Protein AF-A0A7T7DC14-F1 (afdb_monomer)

pLDDT: mean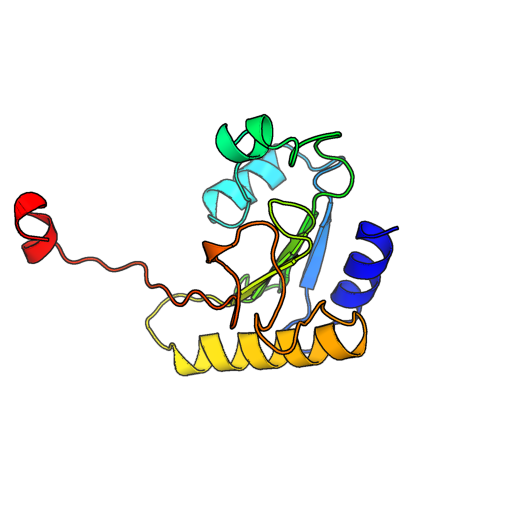 93.55, std 5.62, range [67.38, 98.62]

InterPro domains:
  IPR000749 ATP:guanido phosphotransferase [PTHR11547] (1-148)
  IPR014746 Glutamine synthetase/guanido kinase, catalytic domain [SSF55931] (1-149)
  IPR022414 ATP:guanido phosphotransferase, catalytic domain [PF00217] (1-148)
  IPR022414 ATP:guanido phosphotransferase, catalytic domain [PS51510] (1-151)
  IPR022415 ATP:guanido phosphotransferase active site [PS00112] (125-131)

Organism: NCBI:txid2798457

Radius of gyration: 16.73 Å; Cα contacts (8 Å, |Δi|>4): 173; chains: 1; bounding box: 44×37×41 Å

Structure (mmCIF, N/CA/C/O backbone):
data_AF-A0A7T7DC14-F1
#
_entry.id   AF-A0A7T7DC14-F1
#
loop_
_atom_site.group_PDB
_atom_site.id
_atom_site.type_symbol
_atom_site.label_atom_id
_atom_site.label_alt_id
_atom_site.label_comp_id
_atom_site.label_asym_id
_atom_site.label_entity_id
_atom_site.label_seq_id
_atom_site.pdbx_PDB_ins_code
_atom_site.Cartn_x
_atom_site.Cartn_y
_atom_site.Cartn_z
_atom_site.occupancy
_atom_site.B_iso_or_equiv
_atom_site.auth_seq_id
_atom_site.auth_comp_id
_atom_site.auth_asym_id
_atom_site.auth_atom_id
_atom_site.pdbx_PDB_model_num
ATOM 1 N N . GLU A 1 1 ? -13.053 10.297 11.091 1.00 87.19 1 GLU A N 1
ATOM 2 C CA . GLU A 1 1 ? -13.902 9.262 10.448 1.00 87.19 1 GLU A CA 1
ATOM 3 C C . GLU A 1 1 ? -13.097 8.250 9.633 1.00 87.19 1 GLU A C 1
ATOM 5 O O . GLU A 1 1 ? -13.101 7.084 10.003 1.00 87.19 1 GLU A O 1
ATOM 10 N N . MET A 1 2 ? -12.433 8.634 8.531 1.00 90.81 2 MET A N 1
ATOM 11 C CA . MET A 1 2 ? -11.652 7.672 7.727 1.00 90.81 2 MET A CA 1
ATOM 12 C C . MET A 1 2 ? -10.495 7.054 8.521 1.00 90.81 2 MET A C 1
ATOM 14 O O . MET A 1 2 ? -10.391 5.835 8.579 1.00 90.81 2 MET A O 1
ATOM 18 N N . GLU A 1 3 ? -9.686 7.887 9.180 1.00 91.25 3 GLU A N 1
ATOM 19 C CA . GLU A 1 3 ? -8.607 7.458 10.084 1.00 91.25 3 GLU A CA 1
ATOM 20 C C . GLU A 1 3 ? -9.118 6.492 11.165 1.00 91.25 3 GLU A C 1
ATOM 22 O O . GLU A 1 3 ? -8.543 5.427 11.353 1.00 91.25 3 GLU A O 1
ATOM 27 N N . ASP A 1 4 ? -10.253 6.784 11.808 1.00 92.06 4 ASP A N 1
ATOM 28 C CA . ASP A 1 4 ? -10.836 5.915 12.845 1.00 92.06 4 ASP A CA 1
ATOM 29 C C . ASP A 1 4 ? -11.238 4.534 12.293 1.00 92.06 4 ASP A C 1
ATOM 31 O O . ASP A 1 4 ? -10.971 3.495 12.904 1.00 92.06 4 ASP A O 1
ATOM 35 N N . LYS A 1 5 ? -11.859 4.492 11.104 1.00 92.12 5 LYS A N 1
ATOM 36 C CA . LYS A 1 5 ? -12.250 3.232 10.443 1.00 92.12 5 LYS A CA 1
ATOM 37 C C . LYS A 1 5 ? -11.032 2.405 10.032 1.00 92.12 5 LYS A C 1
ATOM 39 O O . LYS A 1 5 ? -11.029 1.183 10.187 1.00 92.12 5 LYS A O 1
ATOM 44 N N . VAL A 1 6 ? -9.999 3.065 9.515 1.00 93.88 6 VAL A N 1
ATOM 45 C CA . VAL A 1 6 ? -8.767 2.406 9.073 1.00 93.88 6 VAL A CA 1
ATOM 46 C C . VAL A 1 6 ? -7.955 1.922 10.270 1.00 93.88 6 VAL A C 1
ATOM 48 O O . VAL A 1 6 ? -7.608 0.746 10.328 1.00 93.88 6 VAL A O 1
ATOM 51 N N . SER A 1 7 ? -7.713 2.776 11.260 1.00 93.81 7 SER A N 1
ATOM 52 C CA . SER A 1 7 ? -6.940 2.434 12.459 1.00 93.81 7 SER A CA 1
ATOM 53 C C . SER A 1 7 ? -7.575 1.290 13.251 1.00 93.81 7 SER A C 1
ATOM 55 O O . SER A 1 7 ? -6.872 0.347 13.618 1.00 93.81 7 SER A O 1
ATOM 57 N N . SER A 1 8 ? -8.900 1.298 13.446 1.00 93.50 8 SER A N 1
ATOM 58 C CA . SER A 1 8 ? -9.618 0.193 14.101 1.00 93.50 8 SER A CA 1
ATOM 59 C C . SER A 1 8 ? -9.516 -1.117 13.313 1.00 93.50 8 SER A C 1
ATOM 61 O O . SER A 1 8 ? -9.287 -2.176 13.899 1.00 93.50 8 SER A O 1
ATOM 63 N N . THR A 1 9 ? -9.604 -1.051 11.982 1.00 94.25 9 THR A N 1
ATOM 64 C CA . THR A 1 9 ? -9.440 -2.216 11.101 1.00 94.25 9 THR A CA 1
ATOM 65 C C . THR A 1 9 ? -8.033 -2.801 11.188 1.00 94.25 9 THR A C 1
ATOM 67 O O . THR A 1 9 ? -7.895 -4.006 11.406 1.00 94.25 9 THR A O 1
ATOM 70 N N . LEU A 1 10 ? -7.001 -1.961 11.057 1.00 95.31 10 LEU A N 1
ATOM 71 C CA . LEU A 1 10 ? -5.595 -2.377 11.036 1.00 95.31 10 LEU A CA 1
ATOM 72 C C . LEU A 1 10 ? -5.095 -2.847 12.410 1.00 95.31 10 LEU A C 1
ATOM 74 O O . LEU A 1 10 ? -4.273 -3.759 12.494 1.00 95.31 10 LEU A O 1
ATOM 78 N N . SER A 1 11 ? -5.628 -2.281 13.495 1.00 94.00 11 SER A N 1
ATOM 79 C CA . SER A 1 11 ? -5.303 -2.712 14.864 1.00 94.00 11 SER A CA 1
ATOM 80 C C . SER A 1 11 ? -5.798 -4.127 15.172 1.00 94.00 11 SER A C 1
ATOM 82 O O . SER A 1 11 ? -5.260 -4.788 16.055 1.00 94.00 11 SER A O 1
ATOM 84 N N . GLY A 1 12 ? -6.808 -4.609 14.443 1.00 93.19 12 GLY A N 1
ATOM 85 C CA . GLY A 1 12 ? -7.326 -5.969 14.574 1.00 93.19 12 GLY A CA 1
ATOM 86 C C . GLY A 1 12 ? -6.717 -6.973 13.591 1.00 93.19 12 GLY A C 1
ATOM 87 O O . GLY A 1 12 ? -7.369 -7.985 13.333 1.00 93.19 12 GLY A O 1
ATOM 88 N N . LEU A 1 13 ? -5.575 -6.668 12.964 1.00 95.25 13 LEU A N 1
ATOM 89 C CA . LEU A 1 13 ? -4.812 -7.634 12.168 1.00 95.25 13 LEU A CA 1
ATOM 90 C C . LEU A 1 13 ? -3.981 -8.538 13.087 1.00 95.25 13 LEU A C 1
ATOM 92 O O . LEU A 1 13 ? -3.422 -8.093 14.090 1.00 95.25 13 LEU A O 1
ATOM 96 N N . GLU A 1 14 ? -3.882 -9.814 12.724 1.00 94.94 14 GLU A N 1
ATOM 97 C CA . GLU A 1 14 ? -3.260 -10.854 13.546 1.00 94.94 14 GLU A CA 1
ATOM 98 C C . GLU A 1 14 ? -2.096 -11.555 12.822 1.00 94.94 14 GLU A C 1
ATOM 100 O O . GLU A 1 14 ? -1.829 -11.336 11.637 1.00 94.94 14 GLU A O 1
ATOM 105 N N . GLY A 1 15 ? -1.381 -12.421 13.547 1.00 96.25 15 GLY A N 1
ATOM 106 C CA . GLY A 1 15 ? -0.293 -13.230 12.993 1.00 96.25 15 GLY A CA 1
ATOM 107 C C . GLY A 1 15 ? 0.834 -12.382 12.396 1.00 96.25 15 GLY A C 1
ATOM 108 O O . GLY A 1 15 ? 1.285 -11.422 13.013 1.00 96.25 15 GLY A O 1
ATOM 109 N N . GLU A 1 16 ? 1.282 -12.731 11.185 1.00 96.56 16 GLU A N 1
ATOM 110 C CA . GLU A 1 16 ? 2.349 -12.007 10.466 1.00 96.56 16 GLU A CA 1
ATOM 111 C C . GLU A 1 16 ? 1.978 -10.543 10.160 1.00 96.56 16 GLU A C 1
ATOM 113 O O . GLU A 1 16 ? 2.867 -9.714 9.966 1.00 96.56 16 GLU A O 1
ATOM 118 N N . LEU A 1 17 ? 0.683 -10.214 10.114 1.00 97.44 17 LEU A N 1
ATOM 119 C CA . LEU A 1 17 ? 0.205 -8.873 9.780 1.00 97.44 17 LEU A CA 1
ATOM 120 C C . LEU A 1 17 ? 0.078 -7.958 10.997 1.00 97.44 17 LEU A C 1
ATOM 122 O O . LEU A 1 17 ? -0.033 -6.752 10.804 1.00 97.44 17 LEU A O 1
ATOM 126 N N . LYS A 1 18 ? 0.111 -8.510 12.218 1.00 97.75 18 LYS A N 1
ATOM 127 C CA . LYS A 1 18 ? -0.013 -7.742 13.459 1.00 97.75 18 LYS A CA 1
ATOM 128 C C . LYS A 1 18 ? 1.074 -6.670 13.544 1.00 97.75 18 LYS A C 1
ATOM 130 O O . LYS A 1 18 ? 2.258 -6.939 13.332 1.00 97.75 18 LYS A O 1
ATOM 135 N N . GLY A 1 19 ? 0.662 -5.464 13.904 1.00 95.56 19 GLY A N 1
ATOM 136 C CA . GLY A 1 19 ? 1.506 -4.287 13.845 1.00 95.56 19 GLY A CA 1
ATOM 137 C C . GLY A 1 19 ? 0.969 -3.114 14.641 1.00 95.56 19 GLY A C 1
ATOM 138 O O . GLY A 1 19 ? -0.013 -3.228 15.377 1.00 95.56 19 GLY A O 1
ATOM 139 N N . THR A 1 20 ? 1.637 -1.983 14.462 1.00 94.12 20 THR A N 1
ATOM 140 C CA . THR A 1 20 ? 1.361 -0.740 15.180 1.00 94.12 20 THR A CA 1
ATOM 141 C C . THR A 1 20 ? 0.930 0.334 14.194 1.00 94.12 20 THR A C 1
ATOM 143 O O . THR A 1 20 ? 1.475 0.444 13.094 1.00 94.12 20 THR A O 1
ATOM 146 N N . PHE A 1 21 ? -0.060 1.123 14.603 1.00 93.31 21 PHE A N 1
ATOM 147 C CA . PHE A 1 21 ? -0.551 2.284 13.874 1.00 93.31 21 PHE A CA 1
ATOM 148 C C . PHE A 1 21 ? 0.119 3.551 14.415 1.00 93.31 21 PHE A C 1
ATOM 150 O O . PHE A 1 21 ? 0.132 3.773 15.625 1.00 93.31 21 PHE A O 1
ATOM 157 N N . TYR A 1 22 ? 0.669 4.372 13.527 1.00 92.88 22 TYR A N 1
ATOM 158 C CA . TYR A 1 22 ? 1.410 5.583 13.860 1.00 92.88 22 TYR A CA 1
ATOM 159 C C . TYR A 1 22 ? 0.795 6.786 13.137 1.00 92.88 22 TYR A C 1
ATOM 161 O O . TYR A 1 22 ? 1.069 6.995 11.948 1.00 92.88 22 TYR A O 1
ATOM 169 N N . PRO A 1 23 ? -0.005 7.599 13.843 1.00 93.75 23 PRO A N 1
ATOM 170 C CA . PRO A 1 23 ? -0.494 8.847 13.288 1.00 93.75 23 PRO A CA 1
ATOM 171 C C . PRO A 1 23 ? 0.644 9.828 13.043 1.00 93.75 23 PRO A C 1
ATOM 173 O O . PRO A 1 23 ? 1.521 9.985 13.894 1.00 93.75 23 PRO A O 1
ATOM 176 N N . LEU A 1 24 ? 0.637 10.525 11.902 1.00 91.94 24 LEU A N 1
ATOM 177 C CA . LEU A 1 24 ? 1.617 11.591 11.650 1.00 91.94 24 LEU A CA 1
ATOM 178 C C . LEU A 1 24 ? 1.346 12.805 12.550 1.00 91.94 24 LEU A C 1
ATOM 180 O O . LEU A 1 24 ? 2.269 13.549 12.889 1.00 91.94 24 LEU A O 1
ATOM 184 N N . THR A 1 25 ? 0.094 13.004 12.971 1.00 92.75 25 THR A N 1
ATOM 185 C CA . THR A 1 25 ? -0.258 14.042 13.948 1.00 92.75 25 THR A CA 1
ATOM 186 C C . THR A 1 25 ? 0.359 13.706 15.305 1.00 92.75 25 THR A C 1
ATOM 188 O O . THR A 1 25 ? 0.011 12.710 15.927 1.00 92.75 25 THR A O 1
ATOM 191 N N . GLY A 1 26 ? 1.278 14.552 15.780 1.00 89.69 26 GLY A N 1
ATOM 192 C CA . GLY A 1 26 ? 1.970 14.340 17.057 1.00 89.69 26 GLY A CA 1
ATOM 193 C C . GLY A 1 26 ? 3.152 13.365 16.995 1.00 89.69 26 GLY A C 1
ATOM 194 O O . GLY A 1 26 ? 3.765 13.102 18.029 1.00 89.69 26 GLY A O 1
ATOM 195 N N . MET A 1 27 ? 3.513 12.861 15.809 1.00 91.25 27 MET A N 1
ATOM 196 C CA . MET A 1 27 ? 4.703 12.030 15.621 1.00 91.25 27 MET A CA 1
ATOM 197 C C . MET A 1 27 ? 5.979 12.823 15.939 1.00 91.25 27 MET A C 1
ATOM 199 O O . MET A 1 27 ? 6.156 13.953 15.475 1.00 91.25 27 MET A O 1
ATOM 203 N N . SER A 1 28 ? 6.890 12.223 16.713 1.00 90.81 28 SER A N 1
ATOM 204 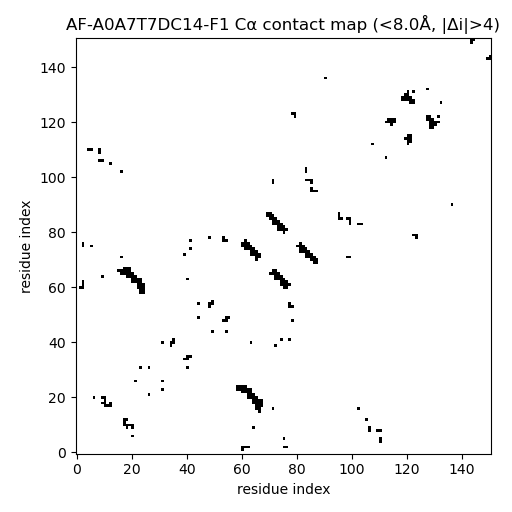C CA . SER A 1 28 ? 8.185 12.844 17.010 1.00 90.81 28 SER A CA 1
ATOM 205 C C . SER A 1 28 ? 9.053 12.941 15.751 1.00 90.81 28 SER A C 1
ATOM 207 O O . SER A 1 28 ? 8.945 12.114 14.840 1.00 90.81 28 SER A O 1
ATOM 209 N N . LYS A 1 29 ? 9.951 13.930 15.696 1.00 87.00 29 LYS A N 1
ATOM 210 C CA . LYS A 1 29 ? 10.844 14.112 14.541 1.00 87.00 29 LYS A CA 1
ATOM 211 C C . LYS A 1 29 ? 11.824 12.956 14.378 1.00 87.00 29 LYS A C 1
ATOM 213 O O . LYS A 1 29 ? 12.150 12.600 13.253 1.00 87.00 29 LYS A O 1
ATOM 218 N N . GLU A 1 30 ? 12.228 12.335 15.478 1.00 88.94 30 GLU A N 1
ATOM 219 C CA . GLU A 1 30 ? 13.098 11.159 15.496 1.00 88.94 30 GLU A CA 1
ATOM 220 C C . GLU A 1 30 ? 12.390 9.951 14.878 1.00 88.94 30 GLU A C 1
ATOM 222 O O . GLU A 1 30 ? 12.948 9.282 14.013 1.00 88.94 30 GLU A O 1
ATOM 227 N N . THR A 1 31 ? 11.130 9.712 15.261 1.00 86.88 31 THR A N 1
ATOM 228 C CA . THR A 1 31 ? 10.309 8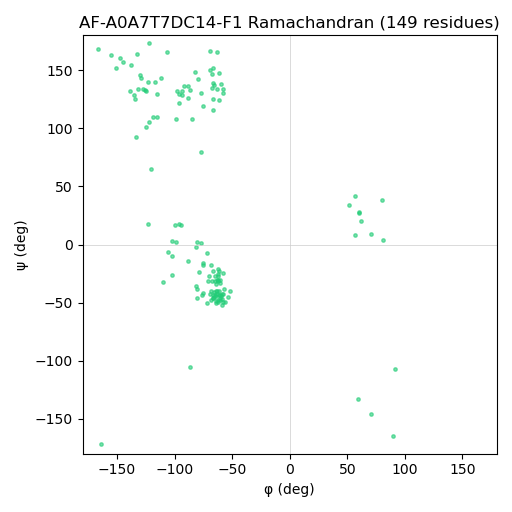.634 14.683 1.00 86.88 31 THR A CA 1
ATOM 229 C C . THR A 1 31 ? 10.059 8.886 13.200 1.00 86.88 31 THR A C 1
ATOM 231 O O . THR A 1 31 ? 10.215 7.984 12.379 1.00 86.88 31 THR A O 1
ATOM 234 N N . GLN A 1 32 ? 9.725 10.130 12.847 1.00 85.12 32 GLN A N 1
ATOM 235 C CA . GLN A 1 32 ? 9.517 10.536 11.462 1.00 85.12 32 GLN A CA 1
ATOM 236 C C . GLN A 1 32 ? 10.779 10.293 10.619 1.00 85.12 32 GLN A C 1
ATOM 238 O O . GLN A 1 32 ? 10.686 9.709 9.542 1.00 85.12 32 GLN A O 1
ATOM 243 N N . GLN A 1 33 ? 11.954 10.691 11.119 1.00 84.19 33 GLN A N 1
ATOM 244 C CA . GLN A 1 33 ? 13.228 10.500 10.426 1.00 84.19 33 GLN A CA 1
ATOM 245 C C . GLN A 1 33 ? 13.573 9.017 10.273 1.00 84.19 33 GLN A C 1
ATOM 247 O O . GLN A 1 33 ? 13.926 8.598 9.177 1.00 84.19 33 GLN A O 1
ATOM 252 N N . GLN A 1 34 ? 13.384 8.207 11.318 1.00 85.00 34 GLN A N 1
ATOM 253 C CA . GLN A 1 34 ? 13.619 6.764 11.240 1.00 85.00 34 GLN A CA 1
ATOM 254 C C . GLN A 1 34 ? 12.750 6.101 10.161 1.00 85.00 34 GLN A C 1
ATOM 256 O O . GLN A 1 34 ? 13.237 5.278 9.389 1.00 85.00 34 GLN A O 1
ATOM 261 N N . LEU A 1 35 ? 11.469 6.474 10.067 1.00 85.94 35 LEU A N 1
ATOM 262 C CA . LEU A 1 35 ? 10.566 5.944 9.042 1.00 85.94 35 LEU A CA 1
ATOM 263 C C . LEU A 1 35 ? 10.947 6.408 7.627 1.00 85.94 35 LEU A C 1
ATOM 265 O O . LEU A 1 35 ? 10.727 5.673 6.665 1.00 85.94 35 LEU A O 1
ATOM 269 N N . ILE A 1 36 ? 11.519 7.607 7.480 1.00 82.88 36 ILE A N 1
ATOM 270 C CA . ILE A 1 36 ? 12.067 8.094 6.204 1.00 82.88 36 ILE A CA 1
ATOM 271 C C . ILE A 1 36 ? 13.314 7.293 5.815 1.00 82.88 36 ILE A C 1
ATOM 273 O O . ILE A 1 36 ? 13.411 6.842 4.672 1.00 82.88 36 ILE A O 1
ATOM 277 N N . ASP A 1 37 ? 14.241 7.100 6.754 1.00 81.06 37 ASP A N 1
ATOM 278 C CA . ASP A 1 37 ? 15.510 6.394 6.536 1.00 81.06 37 ASP A CA 1
ATOM 279 C C . ASP A 1 37 ? 15.280 4.923 6.176 1.00 81.06 37 ASP A C 1
ATOM 281 O O . ASP A 1 37 ? 15.972 4.366 5.323 1.00 81.06 37 ASP A O 1
ATOM 285 N N . ASP A 1 38 ? 14.240 4.318 6.750 1.00 80.19 38 ASP A N 1
ATOM 286 C CA . ASP A 1 38 ? 13.818 2.962 6.420 1.00 80.19 38 ASP A CA 1
ATOM 287 C C . ASP A 1 38 ? 13.038 2.867 5.083 1.00 80.19 38 ASP A C 1
ATOM 289 O O . ASP A 1 38 ? 12.603 1.784 4.689 1.00 80.19 38 ASP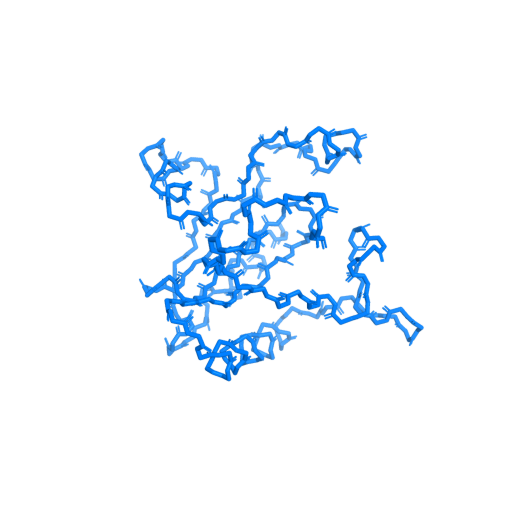 A O 1
ATOM 293 N N . HIS A 1 39 ? 12.857 3.984 4.363 1.00 78.00 39 HIS A N 1
ATOM 294 C CA . HIS A 1 39 ? 12.048 4.108 3.140 1.00 78.00 39 HIS A CA 1
ATOM 295 C C . HIS A 1 39 ? 10.560 3.760 3.317 1.00 78.00 39 HIS A C 1
ATOM 297 O O . HIS A 1 39 ? 9.893 3.341 2.368 1.00 78.00 39 HIS A O 1
ATOM 303 N N . PHE A 1 40 ? 10.028 3.950 4.524 1.00 82.75 40 PHE A N 1
ATOM 304 C CA . PHE A 1 40 ? 8.650 3.615 4.866 1.00 82.75 40 PHE A CA 1
ATOM 305 C C . PHE A 1 40 ? 7.718 4.811 4.907 1.00 82.75 40 PHE A C 1
ATOM 307 O O . PHE A 1 40 ? 6.534 4.617 4.675 1.00 82.75 40 PHE A O 1
ATOM 314 N N . LEU A 1 41 ? 8.196 6.027 5.173 1.00 80.00 41 LEU A N 1
ATOM 315 C CA . LEU A 1 41 ? 7.331 7.207 5.174 1.00 80.00 41 LEU A CA 1
ATOM 316 C C . LEU A 1 41 ? 7.201 7.802 3.768 1.00 80.00 41 LEU A C 1
ATOM 318 O O . LEU A 1 41 ? 8.196 8.036 3.078 1.00 80.00 41 LEU A O 1
ATOM 322 N N . PHE A 1 42 ? 5.971 8.103 3.363 1.00 79.75 42 PHE A N 1
ATOM 323 C CA . PHE A 1 42 ? 5.716 8.906 2.174 1.00 79.75 42 PHE A CA 1
ATOM 324 C C . PHE A 1 42 ? 6.186 10.348 2.378 1.00 79.75 42 PHE A C 1
ATOM 326 O O . PHE A 1 42 ? 6.167 10.896 3.481 1.00 79.75 42 PHE A O 1
ATOM 333 N N . LYS A 1 43 ? 6.648 10.972 1.295 1.00 75.19 43 LYS A N 1
ATOM 334 C CA . LYS A 1 43 ? 7.240 12.305 1.353 1.00 75.19 43 LYS A CA 1
ATOM 335 C C . LYS A 1 43 ? 6.150 13.373 1.478 1.00 75.19 43 LYS A C 1
ATOM 337 O O . LYS A 1 43 ? 5.236 13.434 0.665 1.00 75.19 43 LYS A O 1
ATOM 342 N N . GLU A 1 44 ? 6.310 14.279 2.438 1.00 75.12 44 GLU A N 1
ATOM 343 C CA . GLU A 1 44 ? 5.508 15.501 2.508 1.00 75.12 44 GLU A CA 1
ATOM 344 C C . GLU A 1 44 ? 5.820 16.439 1.328 1.00 75.12 44 GLU A C 1
ATOM 346 O O . GLU A 1 44 ? 6.981 16.659 0.966 1.00 75.12 44 GLU A O 1
ATOM 351 N N . GLY A 1 45 ? 4.777 17.046 0.758 1.00 78.00 45 GLY A N 1
ATOM 352 C CA . GLY A 1 45 ? 4.927 18.164 -0.173 1.00 78.00 45 GLY A CA 1
ATOM 353 C C . GLY A 1 45 ? 5.298 17.778 -1.602 1.00 78.00 45 GLY A C 1
ATOM 354 O O . GLY A 1 45 ? 6.073 18.482 -2.253 1.00 78.00 45 GLY A O 1
ATOM 355 N N . ASP A 1 46 ? 4.747 16.674 -2.113 1.00 88.75 46 ASP A N 1
ATOM 356 C CA . ASP A 1 46 ? 4.763 16.433 -3.554 1.00 88.75 46 ASP A CA 1
ATOM 357 C C . ASP A 1 46 ? 3.990 17.544 -4.288 1.00 88.75 46 ASP A C 1
ATOM 359 O O . ASP A 1 46 ? 2.817 17.813 -4.013 1.00 88.75 46 ASP A O 1
ATOM 363 N N . ARG A 1 47 ? 4.661 18.206 -5.237 1.00 93.38 47 ARG A N 1
ATOM 364 C CA . ARG A 1 47 ? 4.104 19.362 -5.955 1.00 93.38 47 ARG A CA 1
ATOM 365 C C . ARG A 1 47 ? 2.862 19.020 -6.784 1.00 93.38 47 ARG A C 1
ATOM 367 O O . ARG A 1 47 ? 2.018 19.889 -6.986 1.00 93.38 47 ARG A O 1
ATOM 374 N N . PHE A 1 48 ? 2.756 17.792 -7.292 1.00 94.25 48 PHE A N 1
ATOM 375 C CA . PHE A 1 48 ? 1.629 17.354 -8.110 1.00 94.25 48 PHE A CA 1
ATOM 376 C C . PHE A 1 48 ? 0.409 17.088 -7.227 1.00 94.25 48 PHE A C 1
ATOM 378 O O . PHE A 1 48 ? -0.677 17.579 -7.534 1.00 94.25 48 PHE A O 1
ATOM 385 N N . LEU A 1 49 ? 0.602 16.420 -6.085 1.00 93.88 49 LEU A N 1
ATOM 386 C CA . LEU A 1 49 ? -0.466 16.201 -5.103 1.00 93.88 49 LEU A CA 1
ATOM 387 C C . LEU A 1 49 ? -0.964 17.518 -4.490 1.00 93.88 49 LEU A C 1
ATOM 389 O O . LEU A 1 49 ? -2.171 17.724 -4.338 1.00 93.88 49 LEU A O 1
ATOM 393 N N . GLN A 1 50 ? -0.055 18.454 -4.201 1.00 93.00 50 GLN A N 1
ATOM 394 C CA . GLN A 1 50 ? -0.416 19.791 -3.723 1.00 93.00 50 GLN A CA 1
ATOM 395 C C . GLN A 1 50 ? -1.237 20.568 -4.755 1.00 93.00 50 GLN A C 1
ATOM 397 O O . GLN A 1 50 ? -2.291 21.107 -4.412 1.00 93.00 50 GLN A O 1
ATOM 402 N N . ALA A 1 51 ? -0.798 20.591 -6.018 1.00 95.31 51 ALA A N 1
ATOM 403 C CA . ALA A 1 51 ? -1.527 21.258 -7.098 1.00 95.31 51 ALA A CA 1
ATOM 404 C C . ALA A 1 51 ? -2.918 20.641 -7.332 1.00 95.31 51 ALA A C 1
ATOM 406 O O . ALA A 1 51 ? -3.862 21.354 -7.672 1.00 95.31 51 ALA A O 1
ATOM 407 N N . ALA A 1 52 ? -3.068 19.338 -7.082 1.00 95.25 52 ALA A N 1
ATOM 408 C CA . ALA A 1 52 ? -4.342 18.632 -7.152 1.00 95.25 52 ALA A CA 1
ATOM 409 C C . ALA A 1 52 ? -5.223 18.801 -5.896 1.00 95.25 52 ALA A C 1
ATOM 411 O O . ALA A 1 52 ? -6.312 18.238 -5.832 1.00 95.25 52 ALA A O 1
ATOM 412 N N . ASN A 1 53 ? -4.790 19.593 -4.904 1.00 94.81 53 ASN A N 1
ATOM 413 C CA . ASN A 1 53 ? -5.446 19.767 -3.603 1.00 94.81 53 ASN A CA 1
ATOM 414 C C . ASN A 1 53 ? -5.560 18.484 -2.748 1.00 94.81 53 ASN A C 1
ATOM 416 O O . ASN A 1 53 ? -6.348 18.459 -1.801 1.00 94.81 53 ASN A O 1
ATOM 420 N N . ALA A 1 54 ? -4.752 17.455 -3.015 1.00 94.06 54 ALA A N 1
ATOM 421 C CA . ALA A 1 54 ? -4.766 16.188 -2.272 1.00 94.06 54 ALA A CA 1
ATOM 422 C C . ALA A 1 54 ? -4.101 16.289 -0.880 1.00 94.06 54 ALA A C 1
ATOM 424 O O . ALA A 1 54 ? -4.359 15.489 0.015 1.00 94.06 54 ALA A O 1
ATOM 425 N N . CYS A 1 55 ? -3.291 17.325 -0.641 1.00 93.31 55 CYS A N 1
ATOM 426 C CA . CYS A 1 55 ? -2.554 17.505 0.618 1.00 93.31 55 CYS A CA 1
ATOM 427 C C . CYS A 1 55 ? -3.207 18.492 1.607 1.00 93.31 55 CYS A C 1
ATOM 429 O O . CYS A 1 55 ? -2.539 18.981 2.518 1.00 93.31 55 CYS A O 1
ATOM 431 N N . ARG A 1 56 ? -4.490 18.847 1.446 1.00 92.56 56 ARG A N 1
ATOM 432 C CA . ARG A 1 56 ? -5.154 19.781 2.378 1.00 92.56 56 ARG A CA 1
ATOM 433 C C . ARG A 1 56 ? -5.187 19.218 3.804 1.00 92.56 56 ARG A C 1
ATOM 435 O O . ARG A 1 56 ? -5.297 18.006 3.993 1.00 92.56 56 ARG A O 1
ATOM 442 N N . PHE A 1 57 ? -5.111 20.111 4.794 1.00 92.75 57 PHE A N 1
ATOM 443 C CA . PHE A 1 57 ? -5.155 19.781 6.228 1.00 92.75 57 PHE A CA 1
ATOM 444 C C . PHE A 1 57 ? -4.031 18.846 6.698 1.00 92.75 57 PHE A C 1
ATOM 446 O O . PHE A 1 57 ? -4.215 18.078 7.632 1.00 92.75 57 PHE A O 1
ATOM 453 N N . TRP A 1 58 ? -2.880 18.855 6.028 1.00 89.38 58 TRP A N 1
ATOM 454 C CA . TRP A 1 58 ? -1.730 18.057 6.446 1.00 89.38 58 TRP A CA 1
ATOM 455 C C . TRP A 1 58 ? -1.254 18.435 7.867 1.00 89.38 58 TRP A C 1
ATOM 457 O O . TRP A 1 58 ? -1.189 19.633 8.156 1.00 89.38 58 TRP A O 1
ATOM 467 N N . PRO A 1 59 ? -0.888 17.473 8.746 1.00 92.06 59 PRO A N 1
ATOM 468 C CA . PRO A 1 59 ? -0.882 16.013 8.570 1.00 92.06 59 PRO A CA 1
ATOM 469 C C . PRO A 1 59 ? -2.148 15.310 9.107 1.00 92.06 59 PRO A C 1
ATOM 471 O O . PRO A 1 59 ? -2.122 14.107 9.350 1.00 92.06 59 PRO A O 1
ATOM 474 N N . SER A 1 60 ? -3.252 16.024 9.339 1.00 93.94 60 SER A N 1
ATOM 475 C CA . SER A 1 60 ? -4.460 15.445 9.942 1.00 93.94 60 SER A CA 1
ATOM 476 C C . SER A 1 60 ? -4.994 14.268 9.124 1.00 93.94 60 SER A C 1
ATOM 478 O O . SER A 1 60 ? -5.148 14.381 7.901 1.00 93.94 60 SER A O 1
ATOM 480 N N . GLY A 1 61 ? -5.257 13.152 9.811 1.00 92.50 61 GLY A N 1
ATOM 481 C CA . GLY A 1 61 ? -5.718 11.894 9.230 1.00 92.50 61 GLY A CA 1
ATOM 482 C C . GLY A 1 61 ? -4.689 11.139 8.394 1.00 92.50 61 GLY A C 1
ATOM 483 O O . GLY A 1 61 ? -5.093 10.239 7.671 1.00 92.50 61 GLY A O 1
ATOM 484 N N . ARG A 1 62 ? -3.409 11.536 8.384 1.00 94.50 62 ARG A N 1
ATOM 485 C CA . ARG A 1 62 ? -2.354 10.818 7.653 1.00 94.50 62 ARG A CA 1
ATOM 486 C C . ARG A 1 62 ? -1.614 9.926 8.614 1.00 94.50 62 ARG A C 1
ATOM 488 O O . ARG A 1 62 ? -1.139 10.398 9.645 1.00 94.50 62 ARG A O 1
ATOM 495 N N . ASP A 1 63 ? -1.431 8.676 8.214 1.00 93.88 63 ASP A N 1
ATOM 496 C CA . ASP A 1 63 ? -0.915 7.655 9.116 1.00 93.88 63 ASP A CA 1
ATOM 497 C C . ASP A 1 63 ? -0.080 6.618 8.382 1.00 93.88 63 ASP A C 1
ATOM 499 O O . ASP A 1 63 ? -0.204 6.405 7.168 1.00 93.88 63 ASP A O 1
ATOM 503 N N . ILE A 1 64 ? 0.734 5.918 9.159 1.00 95.38 64 ILE A N 1
ATOM 504 C CA . ILE A 1 64 ? 1.434 4.724 8.718 1.00 95.38 64 ILE A CA 1
ATOM 505 C C . ILE A 1 64 ? 1.183 3.583 9.691 1.00 95.38 64 ILE A C 1
ATOM 507 O O . ILE A 1 64 ? 1.288 3.731 10.903 1.00 95.38 64 ILE A O 1
ATOM 511 N N . TYR A 1 65 ? 0.875 2.418 9.145 1.00 96.00 65 TYR A N 1
ATOM 512 C CA . TYR A 1 65 ? 0.845 1.160 9.869 1.00 96.00 65 TYR A CA 1
ATOM 513 C C . TYR A 1 65 ? 1.982 0.279 9.381 1.00 96.00 65 TYR A C 1
ATOM 515 O O . TYR A 1 65 ? 2.246 0.242 8.178 1.00 96.00 65 TYR A O 1
ATOM 523 N N . HIS A 1 66 ? 2.609 -0.478 10.274 1.00 96.69 66 HIS A N 1
ATOM 524 C CA . HIS A 1 66 ? 3.466 -1.581 9.857 1.00 96.69 66 HIS A CA 1
ATOM 525 C C . HIS A 1 66 ? 3.508 -2.707 10.887 1.00 96.69 66 HIS A C 1
ATOM 527 O O . HIS A 1 66 ? 3.371 -2.478 12.091 1.00 96.69 66 HIS A O 1
ATOM 533 N N . ASN A 1 67 ? 3.741 -3.929 10.406 1.00 96.88 67 ASN A N 1
ATOM 534 C CA . ASN A 1 67 ? 4.019 -5.066 11.278 1.00 96.88 67 ASN A CA 1
ATOM 535 C C . ASN A 1 67 ? 5.393 -4.932 11.960 1.00 96.88 67 ASN A C 1
ATOM 537 O O . ASN A 1 67 ? 6.229 -4.113 11.568 1.00 96.88 67 ASN A O 1
ATOM 541 N N . GLU A 1 68 ? 5.642 -5.748 12.986 1.00 93.06 68 GLU A N 1
ATOM 542 C CA . GLU A 1 68 ? 6.893 -5.706 13.768 1.00 93.06 68 GLU A CA 1
ATOM 543 C C . GLU A 1 68 ? 8.141 -5.891 12.889 1.00 93.06 68 GLU A C 1
ATOM 545 O O . GLU A 1 68 ? 9.147 -5.205 13.059 1.00 93.06 68 GLU A O 1
ATOM 550 N N . ASN A 1 69 ? 8.044 -6.772 11.889 1.00 94.81 69 ASN A N 1
ATOM 551 C CA . ASN A 1 69 ? 9.138 -7.090 10.971 1.00 94.81 69 ASN A CA 1
ATOM 552 C C . ASN A 1 69 ? 9.301 -6.079 9.825 1.00 94.81 69 ASN A C 1
ATOM 554 O O . ASN A 1 69 ? 10.194 -6.249 8.995 1.00 94.81 69 ASN A O 1
ATOM 558 N N . LYS A 1 70 ? 8.433 -5.062 9.742 1.00 95.00 70 LYS A N 1
ATOM 559 C CA . LYS A 1 70 ? 8.398 -4.053 8.670 1.00 95.00 70 LYS A CA 1
ATOM 560 C C . LYS A 1 70 ? 8.368 -4.660 7.256 1.00 95.00 70 LYS A C 1
ATOM 562 O O . LYS A 1 70 ? 8.929 -4.128 6.301 1.00 95.00 70 LYS A O 1
ATOM 567 N N . THR A 1 71 ? 7.711 -5.809 7.127 1.00 96.88 71 THR A N 1
ATOM 568 C CA . THR A 1 71 ? 7.499 -6.536 5.865 1.00 96.88 71 THR A CA 1
ATOM 569 C C . THR A 1 71 ? 6.095 -6.345 5.297 1.00 96.88 71 THR A C 1
ATOM 571 O O . THR A 1 71 ? 5.824 -6.728 4.153 1.00 96.88 71 THR A O 1
ATOM 574 N N . PHE A 1 72 ? 5.205 -5.746 6.087 1.00 98.06 72 PHE A N 1
ATOM 575 C CA . PHE A 1 72 ? 3.866 -5.328 5.708 1.00 98.06 72 PHE A CA 1
ATOM 576 C C . PHE A 1 72 ? 3.607 -3.924 6.249 1.00 98.06 72 PHE A C 1
ATOM 578 O O . PHE A 1 72 ? 3.831 -3.680 7.435 1.00 98.06 72 PHE A O 1
ATOM 585 N N . LEU A 1 73 ? 3.152 -3.020 5.382 1.00 97.38 73 LEU A N 1
ATOM 586 C CA . LEU A 1 73 ? 2.882 -1.627 5.712 1.00 97.38 73 LEU A CA 1
ATOM 587 C C . LEU A 1 73 ? 1.581 -1.156 5.064 1.00 97.38 73 LEU A C 1
ATOM 589 O O . LEU A 1 73 ? 1.187 -1.652 4.008 1.00 97.38 73 LEU A O 1
ATOM 593 N N . VAL A 1 74 ? 0.946 -0.155 5.665 1.00 97.31 74 VAL A N 1
ATOM 594 C CA . VAL A 1 74 ? -0.187 0.554 5.067 1.00 97.31 74 VAL A CA 1
ATOM 595 C C . VAL A 1 74 ? 0.012 2.052 5.244 1.00 97.31 74 VAL A C 1
ATOM 597 O O . VAL A 1 74 ? 0.199 2.519 6.366 1.00 97.31 74 VAL A O 1
ATOM 600 N N . TRP A 1 75 ? -0.026 2.809 4.149 1.00 96.69 75 TRP A N 1
ATOM 601 C CA . TRP A 1 75 ? -0.136 4.270 4.205 1.00 96.69 75 TRP A CA 1
ATOM 602 C C . TRP A 1 75 ? -1.597 4.672 4.151 1.00 96.69 75 TRP A C 1
ATOM 604 O O . TRP A 1 75 ? -2.348 4.135 3.333 1.00 96.69 75 TRP A O 1
ATOM 614 N N . CYS A 1 76 ? -1.977 5.621 5.000 1.00 95.88 76 CYS A N 1
ATOM 615 C CA . CYS A 1 76 ? -3.347 6.099 5.118 1.00 95.88 76 CYS A CA 1
ATOM 616 C C . CYS A 1 76 ? -3.425 7.568 4.685 1.00 95.88 76 CYS A C 1
ATOM 618 O O . CYS A 1 76 ? -2.655 8.399 5.172 1.00 95.88 76 CYS A O 1
ATOM 620 N N . ASN A 1 77 ? -4.375 7.877 3.796 1.00 95.44 77 ASN A N 1
ATOM 621 C CA . ASN A 1 77 ? -4.722 9.231 3.333 1.00 95.44 77 ASN A CA 1
ATOM 622 C C . ASN A 1 77 ? -3.565 10.046 2.718 1.00 95.44 77 ASN A C 1
ATOM 624 O O . ASN A 1 77 ? -3.435 11.251 2.964 1.00 95.44 77 ASN A O 1
ATOM 628 N N . GLU A 1 78 ? -2.741 9.391 1.903 1.00 93.69 78 GLU A N 1
ATOM 629 C CA . GLU A 1 78 ? -1.704 10.046 1.100 1.00 93.69 78 GLU A CA 1
ATOM 630 C C . GLU A 1 78 ? -2.296 10.520 -0.242 1.00 93.69 78 GLU A C 1
ATOM 632 O O . GLU A 1 78 ? -3.038 11.501 -0.258 1.00 93.69 78 GLU A O 1
ATOM 637 N N . GLU A 1 79 ? -2.016 9.845 -1.358 1.00 96.06 79 GLU A N 1
ATOM 638 C CA . GLU A 1 79 ? -2.676 10.063 -2.652 1.00 96.06 79 GLU A CA 1
ATOM 639 C C . GLU A 1 79 ? -4.032 9.342 -2.703 1.00 96.06 79 GLU A C 1
ATOM 641 O O . GLU A 1 79 ? -5.046 9.923 -3.086 1.00 96.06 79 GLU A O 1
ATOM 646 N N . ASP A 1 80 ? -4.042 8.081 -2.271 1.00 97.25 80 ASP A N 1
ATOM 647 C CA . ASP A 1 80 ? -5.228 7.242 -2.125 1.00 97.25 80 ASP A CA 1
ATOM 648 C C . ASP A 1 80 ? -5.588 7.076 -0.640 1.00 97.25 80 ASP A C 1
ATOM 650 O O . ASP A 1 80 ? -4.780 7.329 0.260 1.00 97.25 80 ASP A O 1
ATOM 654 N N . HIS A 1 81 ? -6.803 6.590 -0.365 1.00 97.12 81 HIS A N 1
ATOM 655 C CA . HIS A 1 81 ? -7.237 6.304 1.008 1.00 97.12 81 HIS A CA 1
ATOM 656 C C . HIS A 1 81 ? -6.306 5.306 1.707 1.00 97.12 81 HIS A C 1
ATOM 658 O O . HIS A 1 81 ? -5.970 5.492 2.876 1.00 97.12 81 HIS A O 1
ATOM 664 N N . LEU A 1 82 ? -5.892 4.258 0.985 1.00 97.50 82 LEU A N 1
ATOM 665 C CA . LEU A 1 82 ? -5.005 3.208 1.470 1.00 97.50 82 LEU A CA 1
ATOM 666 C C . LEU A 1 82 ? -3.990 2.836 0.393 1.00 97.50 82 LEU A C 1
ATOM 668 O O . LEU A 1 82 ? -4.367 2.514 -0.733 1.00 97.50 82 LEU A O 1
ATOM 672 N N . ARG A 1 83 ? -2.714 2.765 0.773 1.00 97.69 83 ARG A N 1
ATOM 673 C CA . ARG A 1 83 ? -1.686 2.057 0.004 1.00 97.69 83 ARG A CA 1
ATOM 674 C C . ARG A 1 83 ? -1.188 0.880 0.827 1.00 97.69 83 ARG A C 1
ATOM 676 O O . ARG A 1 83 ? -0.514 1.075 1.832 1.00 97.69 83 ARG A O 1
ATOM 683 N N . ILE A 1 84 ? -1.525 -0.332 0.395 1.00 98.06 84 ILE A N 1
ATOM 684 C CA . ILE A 1 84 ? -1.197 -1.581 1.092 1.00 98.06 84 ILE A CA 1
ATOM 685 C C . ILE A 1 84 ? 0.082 -2.159 0.481 1.00 98.06 84 ILE A C 1
ATOM 687 O O . ILE A 1 84 ? 0.154 -2.402 -0.723 1.00 98.06 84 ILE A O 1
ATOM 691 N N . ILE A 1 85 ? 1.108 -2.355 1.303 1.00 98.25 85 ILE A N 1
ATOM 692 C CA . ILE A 1 85 ? 2.473 -2.641 0.862 1.00 98.25 85 ILE A CA 1
ATOM 693 C C . ILE A 1 85 ? 2.957 -3.924 1.534 1.00 98.25 85 ILE A C 1
ATOM 695 O O . ILE A 1 85 ? 2.853 -4.097 2.744 1.00 98.25 85 ILE A O 1
ATOM 699 N N . SER A 1 86 ? 3.544 -4.817 0.743 1.00 98.31 86 SER A N 1
ATOM 700 C CA . SER A 1 86 ? 4.299 -5.969 1.230 1.00 98.31 86 SER A CA 1
ATOM 701 C C . SER A 1 86 ? 5.686 -5.926 0.611 1.00 98.31 86 SER A C 1
ATOM 703 O O . SER A 1 86 ? 5.822 -5.724 -0.596 1.00 98.31 8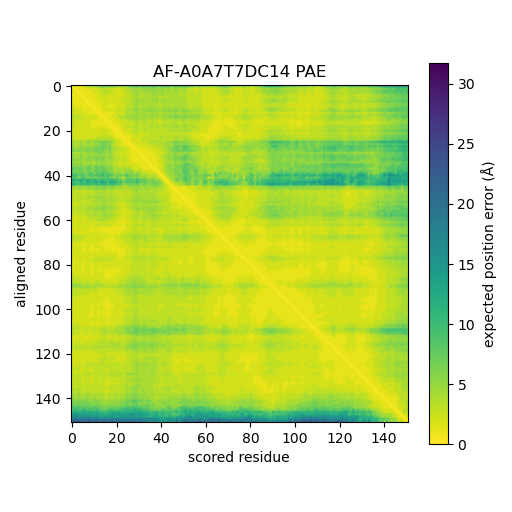6 SER A O 1
ATOM 705 N N . MET A 1 87 ? 6.719 -6.104 1.427 1.00 97.06 87 MET A N 1
ATOM 706 C CA . MET A 1 87 ? 8.111 -6.056 0.984 1.00 97.06 87 MET A CA 1
ATOM 707 C C . MET A 1 87 ? 9.013 -6.858 1.918 1.00 97.06 87 MET A C 1
ATOM 709 O O . MET A 1 87 ? 8.611 -7.220 3.019 1.00 97.06 87 MET A O 1
ATOM 713 N N . GLN A 1 88 ? 10.217 -7.184 1.460 1.00 96.12 88 GLN A N 1
ATOM 714 C CA . GLN A 1 88 ? 11.271 -7.799 2.266 1.00 96.12 88 GLN A CA 1
ATOM 715 C C . GLN A 1 88 ? 12.606 -7.719 1.522 1.00 96.12 88 GLN A C 1
ATOM 717 O O . GLN A 1 88 ? 12.645 -7.455 0.320 1.00 96.12 88 GLN A O 1
ATOM 722 N N . MET A 1 89 ? 13.694 -8.010 2.231 1.00 95.50 89 MET A N 1
ATOM 723 C CA . MET A 1 89 ? 14.995 -8.241 1.608 1.00 95.50 89 MET A CA 1
ATOM 724 C C . MET A 1 89 ? 15.004 -9.552 0.807 1.00 95.50 89 MET A C 1
ATOM 726 O O . MET A 1 89 ? 14.324 -10.519 1.153 1.00 95.50 89 MET A O 1
ATOM 730 N N . GLY A 1 90 ? 15.818 -9.600 -0.248 1.00 96.25 90 GLY A N 1
ATOM 731 C CA . GLY A 1 90 ? 15.888 -10.742 -1.162 1.00 96.25 90 GLY A CA 1
ATOM 732 C C . GLY A 1 90 ? 14.911 -10.629 -2.337 1.00 96.25 90 GLY A C 1
ATOM 733 O O . GLY A 1 90 ? 14.419 -9.548 -2.645 1.00 96.25 90 GLY A O 1
ATOM 734 N N . GLY A 1 91 ? 14.683 -11.745 -3.033 1.00 96.88 91 GLY A N 1
ATOM 735 C CA . GLY A 1 91 ? 13.913 -11.792 -4.285 1.00 96.88 91 GLY A CA 1
ATOM 736 C C . GLY A 1 91 ? 12.709 -12.735 -4.265 1.00 96.88 91 GLY A C 1
ATOM 737 O O . GLY A 1 91 ? 12.230 -13.112 -5.333 1.00 96.88 91 GLY A O 1
ATOM 738 N N . ASP A 1 92 ? 12.235 -13.156 -3.087 1.00 98.06 92 ASP A N 1
ATOM 739 C CA . ASP A 1 92 ? 11.085 -14.063 -2.975 1.00 98.06 92 ASP A CA 1
ATOM 740 C C . ASP A 1 92 ? 9.759 -13.316 -3.201 1.00 98.06 92 ASP A C 1
ATOM 742 O O . ASP A 1 92 ? 9.024 -12.961 -2.275 1.00 98.06 92 ASP A O 1
ATOM 746 N N . LEU A 1 93 ? 9.446 -13.079 -4.477 1.00 97.88 93 LEU A N 1
ATOM 747 C CA . LEU A 1 93 ? 8.200 -12.439 -4.892 1.00 97.88 93 LEU A CA 1
ATOM 748 C C . LEU A 1 93 ? 6.966 -13.247 -4.466 1.00 97.88 93 LEU A C 1
ATOM 750 O O . LEU A 1 93 ? 5.920 -12.662 -4.192 1.00 97.88 93 LEU A O 1
ATOM 754 N N . LYS A 1 94 ? 7.070 -14.580 -4.383 1.00 98.31 94 LYS A N 1
ATOM 755 C CA . LYS A 1 94 ? 5.945 -15.443 -4.009 1.00 98.31 94 LYS A CA 1
ATOM 756 C C . LYS A 1 94 ? 5.533 -15.186 -2.564 1.00 98.31 94 LYS A C 1
ATOM 758 O O . LYS A 1 94 ? 4.339 -15.054 -2.294 1.00 98.31 94 LYS A O 1
ATOM 763 N N . GLN A 1 95 ? 6.499 -15.092 -1.652 1.00 98.25 95 GLN A N 1
ATOM 764 C CA . GLN A 1 95 ? 6.230 -14.769 -0.252 1.00 98.25 95 GLN A CA 1
ATOM 765 C C . GLN A 1 95 ? 5.647 -13.359 -0.108 1.00 98.25 95 GLN A C 1
ATOM 767 O O . GLN A 1 95 ? 4.602 -13.193 0.526 1.00 98.25 95 GLN A O 1
ATOM 772 N N . VAL A 1 96 ? 6.270 -12.365 -0.751 1.00 98.44 96 VAL A N 1
ATOM 773 C CA . VAL A 1 96 ? 5.812 -10.965 -0.725 1.00 98.44 96 VAL A CA 1
ATOM 774 C C . VAL A 1 96 ? 4.370 -10.846 -1.214 1.00 98.44 96 VAL A C 1
ATOM 776 O O . VAL A 1 96 ? 3.530 -10.249 -0.535 1.00 98.44 96 VAL A O 1
ATOM 779 N N . TYR A 1 97 ? 4.065 -11.454 -2.360 1.00 98.50 97 TYR A N 1
ATOM 780 C CA . TYR A 1 97 ? 2.738 -11.400 -2.961 1.00 98.50 97 TYR A CA 1
ATOM 781 C C . TYR A 1 97 ? 1.696 -12.159 -2.132 1.00 98.50 97 TYR A C 1
ATOM 783 O O . TYR A 1 97 ? 0.592 -11.660 -1.933 1.00 98.50 97 TYR A O 1
ATOM 791 N N . LYS A 1 98 ? 2.047 -13.324 -1.567 1.00 98.56 98 LYS A N 1
ATOM 792 C CA . LYS A 1 98 ? 1.146 -14.074 -0.677 1.00 98.56 98 LYS A CA 1
ATOM 793 C C . LYS A 1 98 ? 0.753 -13.253 0.555 1.00 98.56 98 LYS A C 1
ATOM 795 O O . LYS A 1 98 ? -0.427 -13.231 0.911 1.00 98.56 98 LYS A O 1
ATOM 800 N N . ARG A 1 99 ? 1.714 -12.569 1.188 1.00 98.62 99 ARG A N 1
ATOM 801 C CA . ARG A 1 99 ? 1.452 -11.667 2.322 1.00 98.62 99 ARG A CA 1
ATOM 802 C C . ARG A 1 99 ? 0.541 -10.506 1.919 1.00 98.62 99 ARG A C 1
ATOM 804 O O . ARG A 1 99 ? -0.423 -10.240 2.628 1.00 98.62 99 ARG A O 1
ATOM 811 N N . LEU A 1 100 ? 0.780 -9.889 0.756 1.00 98.50 100 LEU A N 1
ATOM 812 C CA . LEU A 1 100 ? -0.071 -8.816 0.227 1.00 98.50 100 LEU A CA 1
ATOM 813 C C . LEU A 1 100 ? -1.520 -9.278 0.027 1.00 98.50 100 LEU A C 1
ATOM 815 O O . LEU A 1 100 ? -2.434 -8.649 0.546 1.00 98.50 100 LEU A O 1
ATOM 819 N N . VAL A 1 101 ? -1.728 -10.393 -0.679 1.00 98.25 101 VAL A N 1
ATOM 820 C CA . VAL A 1 101 ? -3.073 -10.934 -0.946 1.00 98.25 101 VAL A CA 1
ATOM 821 C C . VAL A 1 101 ? -3.789 -11.293 0.356 1.00 98.25 101 VAL A C 1
ATOM 823 O O . VAL A 1 101 ? -4.976 -11.017 0.500 1.00 98.25 101 VAL A O 1
ATOM 826 N N . THR A 1 102 ? -3.068 -11.868 1.324 1.00 98.06 102 THR A N 1
ATOM 827 C CA . THR A 1 102 ? -3.631 -12.193 2.645 1.00 98.06 102 THR A CA 1
ATOM 828 C C . THR A 1 102 ? -4.121 -10.929 3.346 1.00 98.06 102 THR A C 1
ATOM 830 O O . THR A 1 102 ? -5.246 -10.909 3.836 1.00 98.06 102 THR A O 1
ATOM 833 N N . ALA A 1 103 ? -3.314 -9.866 3.344 1.00 97.94 103 ALA A N 1
ATOM 834 C CA . ALA A 1 103 ? -3.669 -8.603 3.974 1.00 97.94 103 ALA A CA 1
ATOM 835 C C . ALA A 1 103 ? -4.839 -7.892 3.286 1.00 97.94 103 ALA A C 1
ATOM 837 O O . ALA A 1 103 ? -5.768 -7.468 3.966 1.00 97.94 103 ALA A O 1
ATOM 838 N N . VAL A 1 104 ? -4.825 -7.801 1.952 1.00 97.62 104 VAL A N 1
ATOM 839 C CA . VAL A 1 104 ? -5.912 -7.187 1.171 1.00 97.62 104 VAL A CA 1
ATOM 840 C C . VAL A 1 104 ? -7.236 -7.896 1.455 1.00 97.62 104 VAL A C 1
ATOM 842 O O . VAL A 1 104 ? -8.201 -7.237 1.828 1.00 97.62 104 VAL A O 1
ATOM 845 N N . ASN A 1 105 ? -7.253 -9.232 1.389 1.00 96.00 105 ASN A N 1
ATOM 846 C CA . ASN A 1 105 ? -8.452 -10.023 1.664 1.00 96.00 10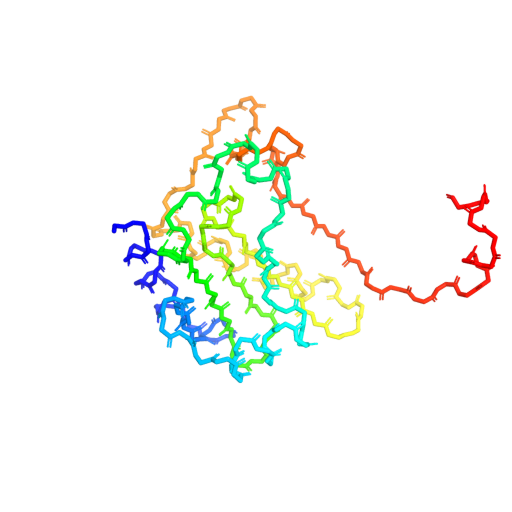5 ASN A CA 1
ATOM 847 C C . ASN A 1 105 ? -8.959 -9.857 3.101 1.00 96.00 105 ASN A C 1
ATOM 849 O O . ASN A 1 105 ? -10.153 -10.004 3.341 1.00 96.00 105 ASN A O 1
ATOM 853 N N . ASP A 1 106 ? -8.079 -9.627 4.078 1.00 95.50 106 ASP A N 1
ATOM 854 C CA . ASP A 1 106 ? -8.504 -9.462 5.468 1.00 95.50 106 ASP A CA 1
ATOM 855 C C . ASP A 1 106 ? -9.037 -8.054 5.754 1.00 95.50 106 ASP A C 1
ATOM 857 O O . ASP A 1 106 ? -10.054 -7.901 6.432 1.00 95.50 106 ASP A O 1
ATOM 861 N N . ILE A 1 107 ? -8.407 -7.032 5.169 1.00 95.88 107 ILE A N 1
ATOM 862 C CA . ILE A 1 107 ? -8.850 -5.636 5.270 1.00 95.88 107 ILE A CA 1
ATOM 863 C C . ILE A 1 107 ? -10.195 -5.445 4.555 1.00 95.88 107 ILE A C 1
ATOM 865 O O . ILE A 1 107 ? -11.098 -4.821 5.116 1.00 95.88 107 ILE A O 1
ATOM 869 N N . GLU A 1 108 ? -10.369 -6.021 3.361 1.00 94.62 108 GLU A N 1
ATOM 870 C CA . GLU A 1 108 ? -11.582 -5.863 2.543 1.00 94.62 108 GLU A CA 1
ATOM 871 C C . GLU A 1 108 ? -12.848 -6.410 3.229 1.00 94.62 108 GLU A C 1
ATOM 873 O O . GLU A 1 108 ? -13.944 -5.890 3.027 1.00 94.62 108 GLU A O 1
ATOM 878 N N . LYS A 1 109 ? -12.715 -7.397 4.131 1.00 92.69 109 LYS A N 1
ATOM 879 C CA . LYS A 1 109 ? -13.842 -7.901 4.945 1.00 92.69 109 LYS A CA 1
ATOM 880 C C . LYS A 1 109 ? -14.444 -6.838 5.865 1.00 92.69 109 LYS A C 1
ATOM 882 O O . LYS A 1 109 ? -15.585 -6.989 6.297 1.00 92.69 109 LYS A O 1
ATOM 887 N N . ARG A 1 110 ? -13.661 -5.822 6.239 1.00 90.69 110 ARG A N 1
ATOM 888 C CA . ARG A 1 110 ? -14.039 -4.782 7.211 1.00 90.69 110 ARG A CA 1
ATOM 889 C C . ARG A 1 110 ? -14.236 -3.425 6.541 1.00 90.69 110 ARG A C 1
ATOM 891 O O . ARG A 1 110 ? -15.085 -2.651 6.979 1.00 90.69 110 ARG A O 1
ATOM 898 N N . ILE A 1 111 ? -13.479 -3.150 5.480 1.00 92.75 111 ILE A N 1
ATOM 899 C CA . ILE A 1 111 ? -13.550 -1.910 4.709 1.00 92.75 111 ILE A CA 1
ATOM 900 C C . ILE A 1 111 ? -13.860 -2.263 3.250 1.00 92.75 111 ILE A C 1
ATOM 902 O O . ILE A 1 111 ? -12.959 -2.711 2.542 1.00 92.75 111 ILE A O 1
ATOM 906 N N . PRO A 1 112 ? -15.098 -2.045 2.770 1.00 93.56 112 PRO A N 1
ATOM 907 C CA . PRO A 1 112 ? -15.432 -2.305 1.377 1.00 93.56 112 PRO A CA 1
ATOM 908 C C . PRO A 1 112 ? -14.684 -1.329 0.463 1.00 93.56 112 PRO A C 1
ATOM 910 O O . PRO A 1 112 ? -14.783 -0.108 0.622 1.00 93.56 112 PRO A O 1
ATOM 913 N N . PHE A 1 113 ? -13.940 -1.861 -0.505 1.00 97.19 113 PHE A N 1
ATOM 914 C CA . PHE A 1 113 ? -13.220 -1.047 -1.478 1.00 97.19 113 PHE A CA 1
ATOM 915 C C . PHE A 1 113 ? -14.126 -0.588 -2.621 1.00 97.19 113 PHE A C 1
ATOM 917 O O . PHE A 1 113 ? -15.073 -1.264 -3.020 1.00 97.19 113 PHE A O 1
ATOM 924 N N . SER A 1 114 ? -13.828 0.595 -3.159 1.00 97.88 114 SER A N 1
ATOM 925 C CA . SER A 1 114 ? -14.561 1.143 -4.301 1.00 97.88 114 SER A CA 1
ATOM 926 C C . SER A 1 114 ? -14.152 0.421 -5.580 1.00 97.88 114 SER A C 1
ATOM 928 O O . SER A 1 114 ? -12.988 0.467 -5.978 1.00 97.88 114 SER A O 1
ATOM 930 N N . HIS A 1 115 ? -15.118 -0.218 -6.235 1.00 98.19 115 HIS A N 1
ATOM 931 C CA . HIS A 1 115 ? -14.920 -0.974 -7.466 1.00 98.19 115 HIS A CA 1
ATOM 932 C C . HIS A 1 115 ? -15.942 -0.554 -8.525 1.00 98.19 115 HIS A C 1
ATOM 934 O O . HIS A 1 115 ? -17.087 -0.231 -8.213 1.00 98.19 115 HIS A O 1
ATOM 940 N N . HIS A 1 116 ? -15.528 -0.577 -9.788 1.00 98.31 116 HIS A N 1
ATOM 941 C CA . HIS A 1 116 ? -16.371 -0.291 -10.940 1.00 98.31 116 HIS A CA 1
ATOM 942 C C . HIS A 1 116 ? -16.196 -1.373 -12.007 1.00 98.31 116 HIS A C 1
ATOM 944 O O . HIS A 1 116 ? -15.069 -1.677 -12.392 1.00 98.31 116 HIS A O 1
ATOM 950 N N . ASP A 1 117 ? -17.293 -1.877 -12.574 1.00 98.06 117 ASP A N 1
ATOM 951 C CA . ASP A 1 117 ? -17.296 -3.024 -13.501 1.00 98.06 117 ASP A CA 1
ATOM 952 C C . ASP A 1 117 ? -16.307 -2.887 -14.667 1.00 98.06 117 ASP A C 1
ATOM 954 O O . ASP A 1 117 ? -15.625 -3.837 -15.037 1.00 98.06 117 ASP A O 1
ATOM 958 N N . ARG A 1 118 ? -16.194 -1.680 -15.236 1.00 97.94 118 ARG A N 1
ATOM 959 C CA . ARG A 1 118 ? -15.241 -1.394 -16.322 1.00 97.94 118 ARG A CA 1
ATOM 960 C C . ARG A 1 118 ? -13.810 -1.121 -15.849 1.00 97.94 118 ARG A C 1
ATOM 962 O O . ARG A 1 118 ? -12.875 -1.400 -16.592 1.00 97.94 118 ARG A O 1
ATOM 969 N N . LEU A 1 119 ? -13.646 -0.462 -14.703 1.00 97.94 119 LEU A N 1
ATOM 970 C CA . LEU A 1 119 ? -12.372 0.164 -14.319 1.00 97.94 119 LEU A CA 1
ATOM 971 C C . LEU A 1 119 ? -11.634 -0.616 -13.232 1.00 97.94 119 LEU A C 1
ATOM 973 O O . LEU A 1 119 ? -10.502 -0.264 -12.929 1.00 97.94 119 LEU A O 1
ATOM 977 N N . GLY A 1 120 ? -12.237 -1.658 -12.663 1.00 98.38 120 GLY A N 1
ATOM 978 C CA . GLY A 1 120 ? -11.686 -2.360 -11.513 1.00 98.38 120 GLY A CA 1
ATOM 979 C C . GLY A 1 120 ? -11.767 -1.514 -10.245 1.00 98.38 120 GLY A C 1
ATOM 980 O O . GLY A 1 120 ? -12.705 -0.731 -10.065 1.00 98.38 120 GLY A O 1
ATOM 981 N N . PHE A 1 121 ? -10.773 -1.654 -9.369 1.00 98.44 121 PHE A N 1
ATOM 982 C CA . PHE A 1 121 ? -10.662 -0.822 -8.176 1.00 98.44 121 PHE A CA 1
ATOM 983 C C . PHE A 1 121 ? -10.362 0.630 -8.554 1.00 98.44 121 PHE A C 1
ATOM 985 O O . PHE A 1 121 ? -9.521 0.915 -9.412 1.00 98.44 121 PHE A O 1
ATOM 992 N N . LEU A 1 122 ? -11.086 1.545 -7.914 1.00 98.56 122 LEU A N 1
ATOM 993 C CA . LEU A 1 122 ? -10.984 2.975 -8.167 1.00 98.56 122 LEU A CA 1
ATOM 994 C C . LEU A 1 122 ? -9.910 3.608 -7.283 1.00 98.56 122 LEU A C 1
ATOM 996 O O . LEU A 1 122 ? -9.845 3.350 -6.082 1.00 98.56 122 LEU A O 1
ATOM 1000 N N . THR A 1 123 ? -9.115 4.480 -7.891 1.00 98.38 123 THR A N 1
ATOM 1001 C CA . THR A 1 123 ? -8.023 5.235 -7.269 1.00 98.38 123 THR A CA 1
ATOM 1002 C C . THR A 1 123 ? -8.114 6.700 -7.671 1.00 98.38 123 THR A C 1
ATOM 1004 O O . THR A 1 123 ? -8.792 7.048 -8.642 1.00 98.38 123 THR A O 1
ATOM 1007 N N . PHE A 1 124 ? -7.409 7.564 -6.947 1.00 97.88 124 PHE A N 1
ATOM 1008 C CA . PHE A 1 124 ? -7.338 8.993 -7.231 1.00 97.88 124 PHE A CA 1
ATO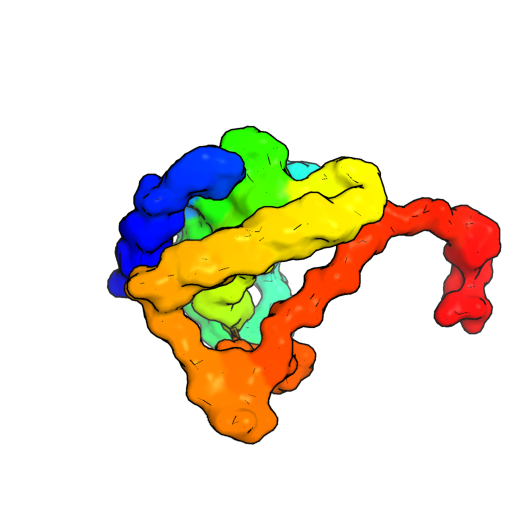M 1009 C C . PHE A 1 124 ? -6.749 9.276 -8.621 1.00 97.88 124 PHE A C 1
ATOM 1011 O O . PHE A 1 124 ? -7.322 10.036 -9.403 1.00 97.88 124 PHE A O 1
ATOM 1018 N N . CYS A 1 125 ? -5.629 8.629 -8.957 1.00 97.25 125 CYS A N 1
ATOM 1019 C CA . CYS A 1 125 ? -4.999 8.763 -10.265 1.00 97.25 125 CYS A CA 1
ATOM 1020 C C . CYS A 1 125 ? -5.474 7.667 -11.242 1.00 97.25 125 CYS A C 1
ATOM 1022 O O . CYS A 1 125 ? -5.405 6.480 -10.902 1.00 97.25 125 CYS A O 1
ATOM 1024 N N . PRO A 1 126 ? -5.867 8.010 -12.490 1.00 97.44 126 PRO A N 1
ATOM 1025 C CA . PRO A 1 126 ? -6.268 7.031 -13.504 1.00 97.44 126 PRO A CA 1
ATOM 1026 C C . PRO A 1 126 ? -5.202 5.981 -13.843 1.00 97.44 126 PRO A C 1
ATOM 1028 O O . PRO A 1 126 ? -5.543 4.893 -14.300 1.00 97.44 126 PRO A O 1
ATOM 1031 N N . THR A 1 127 ? -3.915 6.280 -13.630 1.00 97.44 127 THR A N 1
ATOM 1032 C CA . THR A 1 12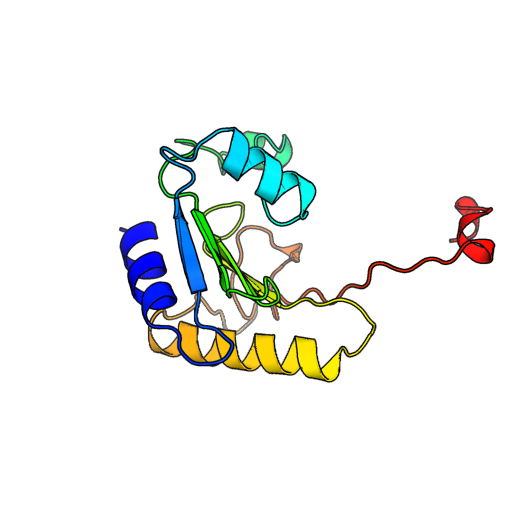7 ? -2.817 5.337 -13.906 1.00 97.44 127 THR A CA 1
ATOM 1033 C C . THR A 1 127 ? -2.808 4.136 -12.966 1.00 97.44 127 THR A C 1
ATOM 1035 O O . THR A 1 127 ? -2.161 3.141 -13.280 1.00 97.44 127 THR A O 1
ATOM 1038 N N . ASN A 1 128 ? -3.497 4.233 -11.826 1.00 97.75 128 ASN A N 1
ATOM 1039 C CA . ASN A 1 128 ? -3.542 3.191 -10.804 1.00 97.75 128 ASN A CA 1
ATOM 1040 C C . ASN A 1 128 ? -4.848 2.378 -10.839 1.00 97.75 128 ASN A C 1
ATOM 1042 O O . ASN A 1 128 ? -5.000 1.485 -10.016 1.00 97.75 128 ASN A O 1
ATOM 1046 N N . LEU A 1 129 ? -5.763 2.631 -11.784 1.00 97.81 129 LEU A N 1
ATOM 1047 C CA . LEU A 1 129 ? -7.017 1.877 -11.909 1.00 97.81 129 LEU A CA 1
ATOM 1048 C C . LEU A 1 129 ? -6.783 0.391 -12.236 1.00 97.81 129 LEU A C 1
ATOM 1050 O O . LEU A 1 129 ? -5.715 -0.030 -12.687 1.00 97.81 129 LEU A O 1
ATOM 1054 N N . GLY A 1 130 ? -7.827 -0.417 -12.070 1.00 98.19 130 GLY A N 1
ATOM 1055 C CA . GLY A 1 130 ? -7.825 -1.830 -12.425 1.00 98.19 130 GLY A CA 1
ATOM 1056 C C . GLY A 1 130 ? -7.389 -2.678 -11.247 1.00 98.19 130 GLY A C 1
ATOM 1057 O O . GLY A 1 130 ? -8.146 -2.865 -10.296 1.00 98.19 130 GLY A O 1
ATOM 1058 N N . THR A 1 131 ? -6.173 -3.217 -11.325 1.00 97.69 131 THR A N 1
ATOM 1059 C CA . THR A 1 131 ? -5.623 -4.049 -10.251 1.00 97.69 131 THR A CA 1
ATOM 1060 C C . THR A 1 131 ? -5.090 -3.226 -9.089 1.00 97.69 131 THR A C 1
ATOM 1062 O O . THR A 1 131 ? -4.963 -3.788 -8.012 1.00 97.69 131 THR A O 1
ATOM 1065 N N . THR A 1 132 ? -4.720 -1.957 -9.320 1.00 97.88 132 THR A N 1
ATOM 1066 C CA . THR A 1 132 ? -3.967 -1.091 -8.384 1.00 97.88 132 THR A CA 1
ATOM 1067 C C . THR A 1 132 ? -2.617 -1.673 -7.936 1.00 97.88 132 THR A C 1
ATOM 1069 O O . THR A 1 132 ? -1.922 -1.111 -7.089 1.00 97.88 132 THR A O 1
ATOM 1072 N N . VAL A 1 133 ? -2.184 -2.787 -8.543 1.00 97.81 133 VAL A N 1
ATOM 1073 C CA . VAL A 1 133 ? -0.974 -3.516 -8.156 1.00 97.81 133 VAL A CA 1
ATOM 1074 C C . VAL A 1 133 ? 0.242 -2.960 -8.885 1.00 97.81 133 VAL A C 1
ATOM 1076 O O . VAL A 1 133 ? 0.325 -2.987 -10.113 1.00 97.81 133 VAL A O 1
ATOM 1079 N N . ARG A 1 134 ? 1.261 -2.589 -8.107 1.00 98.12 134 ARG A N 1
ATOM 1080 C CA . ARG A 1 134 ? 2.620 -2.329 -8.590 1.00 98.12 134 ARG A CA 1
ATOM 1081 C C . ARG A 1 134 ? 3.604 -3.299 -7.937 1.00 98.12 134 ARG A C 1
ATOM 1083 O O . ARG A 1 134 ? 3.910 -3.171 -6.757 1.00 98.12 134 ARG A O 1
ATOM 1090 N N . ALA A 1 135 ? 4.141 -4.233 -8.720 1.00 97.44 135 ALA A N 1
ATOM 1091 C CA . ALA A 1 135 ? 5.243 -5.097 -8.297 1.00 97.44 135 ALA A CA 1
ATOM 1092 C C . ALA A 1 135 ? 6.587 -4.484 -8.720 1.00 97.44 135 ALA A C 1
ATOM 1094 O O . ALA A 1 135 ? 6.772 -4.124 -9.882 1.00 97.44 135 ALA A O 1
ATOM 1095 N N . SER A 1 136 ? 7.530 -4.355 -7.788 1.00 96.69 136 SER A N 1
ATOM 1096 C CA . SER A 1 136 ? 8.836 -3.741 -8.051 1.00 96.69 136 SER A CA 1
ATOM 1097 C C . SER A 1 136 ? 9.956 -4.399 -7.258 1.00 96.69 136 SER A C 1
ATOM 1099 O O . SER A 1 136 ? 9.720 -4.975 -6.200 1.00 96.69 136 SER A O 1
ATOM 1101 N N . VAL A 1 137 ? 11.187 -4.253 -7.750 1.00 96.50 137 VAL A N 1
ATOM 1102 C CA . VAL A 1 137 ? 12.409 -4.689 -7.069 1.00 96.50 137 VAL A CA 1
ATOM 1103 C C . VAL A 1 137 ? 13.422 -3.549 -7.022 1.00 96.50 137 VAL A C 1
ATOM 1105 O O . VAL A 1 137 ? 13.568 -2.799 -7.986 1.00 96.50 137 VAL A O 1
ATOM 1108 N N . HIS A 1 138 ? 14.160 -3.442 -5.920 1.00 94.31 138 HIS A N 1
ATOM 1109 C CA . HIS A 1 138 ? 15.407 -2.679 -5.890 1.00 94.31 138 HIS A CA 1
ATOM 1110 C C . HIS A 1 138 ? 16.532 -3.596 -6.378 1.00 94.31 138 HIS A C 1
ATOM 1112 O O . HIS A 1 138 ? 16.913 -4.540 -5.689 1.00 94.31 138 HIS A O 1
ATOM 1118 N N . ILE A 1 139 ? 17.044 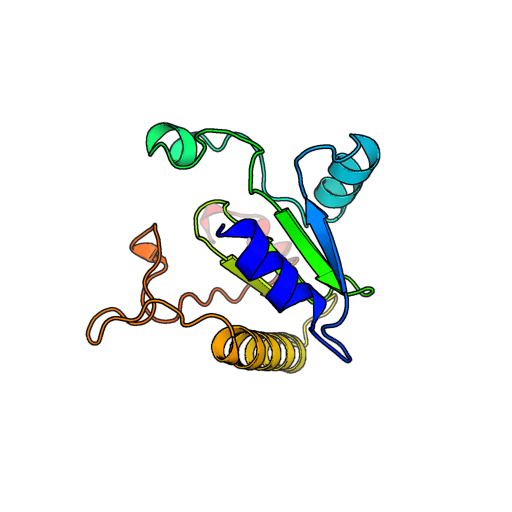-3.345 -7.585 1.00 95.44 139 ILE A N 1
ATOM 1119 C CA . ILE A 1 139 ? 18.009 -4.223 -8.260 1.00 95.44 139 ILE A CA 1
ATOM 1120 C C . ILE A 1 139 ? 19.298 -3.476 -8.621 1.00 95.44 139 ILE A C 1
ATOM 1122 O O . ILE A 1 139 ? 19.270 -2.326 -9.055 1.00 95.44 139 ILE A O 1
ATOM 1126 N N . LYS A 1 140 ? 20.449 -4.140 -8.456 1.00 94.81 140 LYS A N 1
ATOM 1127 C CA . LYS A 1 140 ? 21.764 -3.622 -8.865 1.00 94.81 140 LYS A CA 1
ATOM 1128 C C . LYS A 1 140 ? 22.153 -4.217 -10.217 1.00 94.81 140 LYS A C 1
ATOM 1130 O O . LYS A 1 140 ? 22.519 -5.386 -10.292 1.00 94.81 140 LYS A O 1
ATOM 1135 N N . LEU A 1 141 ? 22.116 -3.405 -11.272 1.00 94.62 141 LEU A N 1
ATOM 1136 C CA . LEU A 1 141 ? 22.486 -3.800 -12.639 1.00 94.62 141 LEU A CA 1
ATOM 1137 C C . LEU A 1 141 ? 23.645 -2.935 -13.166 1.00 94.62 141 LEU A C 1
ATOM 1139 O O . LEU A 1 141 ? 23.454 -2.176 -14.112 1.00 94.62 141 LEU A O 1
ATOM 1143 N N . PRO A 1 142 ? 24.856 -3.011 -12.579 1.00 95.38 142 PRO A N 1
ATOM 1144 C CA . PRO A 1 142 ? 25.933 -2.051 -12.848 1.00 95.38 142 PRO A CA 1
ATOM 1145 C C . PRO A 1 142 ? 26.372 -2.014 -14.316 1.00 95.38 142 PRO A C 1
ATOM 1147 O O . PRO A 1 142 ? 26.721 -0.955 -14.820 1.00 95.38 142 PRO A O 1
ATOM 1150 N N . LYS A 1 143 ? 26.317 -3.153 -15.019 1.00 94.75 143 LYS A N 1
ATOM 1151 C CA . LYS A 1 143 ? 26.676 -3.227 -16.444 1.00 94.75 143 LYS A CA 1
ATOM 1152 C C . LYS A 1 143 ? 25.663 -2.509 -17.333 1.00 94.75 143 LYS A C 1
ATOM 1154 O O . LYS A 1 143 ? 26.058 -1.810 -18.254 1.00 94.75 143 LYS A O 1
ATOM 1159 N N . LEU A 1 144 ? 24.373 -2.684 -17.048 1.00 92.75 144 LEU A N 1
ATOM 1160 C CA . LEU A 1 144 ? 23.297 -2.066 -17.819 1.00 92.75 144 LEU A CA 1
ATOM 1161 C C . LEU A 1 144 ? 23.174 -0.571 -17.480 1.00 92.75 144 LEU A C 1
ATOM 1163 O O . LEU A 1 144 ? 23.069 0.261 -18.368 1.00 92.75 144 LEU A O 1
ATOM 1167 N N . ALA A 1 145 ? 23.284 -0.221 -16.196 1.00 93.62 145 ALA A N 1
ATOM 1168 C CA . ALA A 1 145 ? 23.199 1.156 -15.713 1.00 93.62 145 ALA A CA 1
ATOM 1169 C C . ALA A 1 145 ? 24.423 2.029 -16.053 1.00 93.62 145 ALA A C 1
ATOM 1171 O O . ALA A 1 145 ? 24.380 3.234 -15.809 1.00 93.62 145 ALA A O 1
ATOM 1172 N N . ALA A 1 146 ? 25.498 1.447 -16.600 1.00 93.12 146 ALA A N 1
ATOM 1173 C CA . ALA A 1 146 ? 26.678 2.190 -17.044 1.00 93.12 146 ALA A CA 1
ATOM 1174 C C . ALA A 1 146 ? 26.369 3.144 -18.212 1.00 93.12 146 ALA A C 1
ATOM 1176 O O . ALA A 1 146 ? 27.030 4.170 -18.348 1.00 93.12 146 ALA A O 1
ATOM 1177 N N . ASP A 1 147 ? 25.355 2.830 -19.023 1.00 93.25 147 ASP A N 1
ATOM 1178 C CA . ASP A 1 147 ? 24.891 3.665 -20.129 1.00 93.25 147 ASP A CA 1
ATOM 1179 C C . ASP A 1 147 ? 23.361 3.768 -20.091 1.00 93.25 147 ASP A C 1
ATOM 1181 O O . ASP A 1 147 ? 22.641 2.929 -20.630 1.00 93.25 147 ASP A O 1
ATOM 1185 N N . LYS A 1 148 ? 22.856 4.815 -19.427 1.00 86.12 148 LYS A N 1
ATOM 1186 C CA . LYS A 1 148 ? 21.411 5.039 -19.272 1.00 86.12 148 LYS A CA 1
ATOM 1187 C C . LYS A 1 148 ? 20.678 5.262 -20.594 1.00 86.12 148 LYS A C 1
ATOM 1189 O O . LYS A 1 148 ? 19.470 5.090 -20.614 1.00 86.12 148 LYS A O 1
ATOM 1194 N N . ALA A 1 149 ? 21.364 5.661 -21.666 1.00 88.12 149 ALA A N 1
ATOM 1195 C CA . ALA A 1 149 ? 20.718 5.881 -22.960 1.00 88.12 149 ALA A CA 1
ATOM 1196 C C . ALA A 1 149 ? 20.370 4.565 -23.676 1.00 88.12 149 ALA A C 1
ATOM 1198 O O . ALA A 1 149 ? 19.586 4.571 -24.622 1.00 88.12 149 ALA A O 1
ATOM 1199 N N . LYS A 1 150 ? 20.959 3.444 -23.238 1.00 78.25 150 LYS A N 1
ATOM 1200 C CA . LYS A 1 150 ? 20.685 2.091 -23.750 1.00 78.25 150 LYS A CA 1
ATOM 1201 C C . LYS A 1 150 ? 19.706 1.293 -22.882 1.00 78.25 150 LYS A C 1
ATOM 1203 O O . LYS A 1 150 ? 19.482 0.118 -23.168 1.00 78.25 150 LYS A O 1
ATOM 1208 N N . LEU A 1 151 ? 19.188 1.910 -21.821 1.00 67.38 151 LEU A N 1
ATOM 1209 C CA . LEU A 1 151 ? 18.162 1.385 -20.916 1.00 67.38 151 LEU A CA 1
ATOM 1210 C C . LEU A 1 151 ? 16.775 1.803 -21.400 1.00 67.38 151 LEU A C 1
ATOM 1212 O O . LEU A 1 151 ? 15.878 0.936 -21.350 1.00 67.38 151 LEU A O 1
#

Sequence (151 aa):
EMEDKVSSTLSGLEGELKGTFYPLTGMSKETQQQLIDDHFLFKEGDRFLQAANACRFWPSGRDIYHNENKTFLVWCNEEDHLRIISMQMGGDLKQVYKRLVTAVNDIEKRIPFSHHDRLGFLTFCPTNLGTTVRASVHIKLPKLAADKAKL

Foldseek 3Di:
DLLVLQQVLQCPDDDQSHWDKFQPVVDDPVNVVVCVVVVNDDDPDDPVCVVVVQQPPPPPSWIKIGHPQRQWIWTASDQWRIDTAGHDPDDPVVVRVVVSVVVVVSSCVRPPFDQDPPFGGDGNDSVCTDPSDDDDDDDDDPPCVVDPVND

Mean predicted aligned error: 3.76 Å

Nearest PDB structures (foldseek):
  1sd0-assembly1_A  TM=9.810E-01  e=6.838E-20  Limulus polyphemus
  3m10-assembly2_B  TM=9.361E-01  e=3.271E-20  Limulus polyphemus
  3m10-assembly1_A  TM=9.249E-01  e=6.431E-20  Limulus polyphemus
  2j1q-assembly1_A  TM=9.427E-01  e=1.671E-18  Trypanosoma cruzi
  4rf9-assembly2_B  TM=9.156E-01  e=6.277E-17  Anthopleura japonica

Solvent-accessible surface area (backbone atoms only — not comparable to full-atom values): 9198 Å² total; per-residue (Å²): 107,70,48,59,56,48,53,58,55,52,64,70,39,60,79,90,58,27,47,52,80,44,53,52,62,88,52,51,70,66,60,53,47,52,33,44,76,71,69,67,51,81,76,84,82,50,69,67,46,49,75,68,58,56,56,67,69,71,51,66,65,24,33,42,32,33,15,85,85,66,36,38,38,34,41,30,50,57,85,40,70,66,47,82,44,50,46,70,88,83,80,62,58,68,60,34,49,51,55,36,53,53,49,53,61,58,49,44,78,78,49,81,75,60,67,41,97,90,49,33,37,68,54,75,52,80,91,41,40,36,82,63,75,81,89,86,80,93,76,91,52,71,80,61,63,72,43,68,91,83,106

Secondary structure (DSSP, 8-state):
-HHHHHHHHHHT--GGG-EEEEESTT--HHHHHHHHHTT-SPPTT-HHHHHTTTTTTTTTT-EEEEETTSSEEEEESSSSSEEEEE--SSS-HHHHHHHHHHHHHHHHTTSPPPEETTTEE--SSGGG-BT----------HHHHT-GGG-